Protein AF-A0A953W4E3-F1 (afdb_monomer)

pLDDT: mean 89.89, std 10.31, range [40.62, 97.12]

Sequence (100 aa):
AKKRKRVKELLDALTELATDSGVGTVAYGPRDLRATLGLPADANKDKLAAEVAKRMPMLRARLPKPRRSWESERYAMSIFVAGALTLTYLSHAQRKDVAR

Structure (mmCIF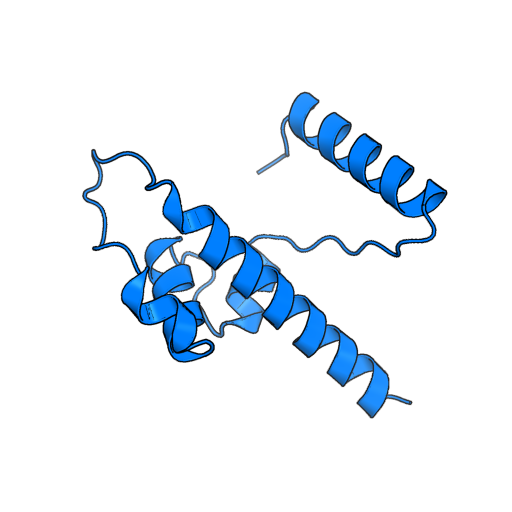, N/CA/C/O backbone):
data_AF-A0A953W4E3-F1
#
_entry.id   AF-A0A953W4E3-F1
#
loop_
_atom_site.group_PDB
_atom_site.id
_atom_site.type_symbol
_atom_site.label_atom_id
_atom_site.label_alt_id
_atom_site.label_comp_id
_atom_site.label_asym_id
_atom_site.label_entity_id
_atom_site.label_seq_id
_atom_site.pdbx_PDB_ins_code
_atom_site.Cartn_x
_atom_site.Cartn_y
_atom_site.Cartn_z
_atom_site.occupancy
_atom_site.B_iso_or_equiv
_atom_site.auth_seq_id
_atom_site.auth_comp_id
_atom_site.auth_asym_id
_atom_site.auth_atom_id
_atom_site.pdbx_PDB_model_num
ATOM 1 N N . ALA A 1 1 ? 0.647 16.963 -0.575 1.00 56.66 1 ALA A N 1
ATOM 2 C CA . ALA A 1 1 ? -0.633 17.328 -1.218 1.00 56.66 1 ALA A CA 1
ATOM 3 C C . ALA A 1 1 ? -1.772 17.123 -0.221 1.00 56.66 1 ALA A C 1
ATOM 5 O O . ALA A 1 1 ? -1.836 16.059 0.385 1.00 56.66 1 ALA A O 1
ATOM 6 N N . LYS A 1 2 ? -2.623 18.134 -0.006 1.00 73.69 2 LYS A N 1
ATOM 7 C CA . LYS A 1 2 ? -3.782 18.061 0.904 1.00 73.69 2 LYS A CA 1
ATOM 8 C C . LYS A 1 2 ? -4.899 17.246 0.235 1.00 73.69 2 LYS A C 1
ATOM 10 O O . LYS A 1 2 ? -5.203 17.494 -0.932 1.00 73.69 2 LYS A O 1
ATOM 15 N N . LYS A 1 3 ? -5.491 16.269 0.938 1.00 78.69 3 LYS A N 1
ATOM 16 C CA . LYS A 1 3 ? -6.646 15.512 0.417 1.00 78.69 3 LYS A CA 1
ATOM 17 C C . LYS A 1 3 ? -7.807 16.479 0.157 1.00 78.69 3 LYS A C 1
ATOM 19 O O . LYS A 1 3 ? -8.009 17.428 0.916 1.00 78.69 3 LYS A O 1
ATOM 24 N N . ARG A 1 4 ? -8.565 16.252 -0.920 1.00 92.88 4 ARG A N 1
ATOM 25 C CA . ARG A 1 4 ? -9.802 17.005 -1.180 1.00 92.88 4 ARG A CA 1
ATOM 26 C C . ARG A 1 4 ? -10.831 16.676 -0.095 1.00 92.88 4 ARG A C 1
ATOM 28 O O . ARG A 1 4 ? -10.868 15.536 0.362 1.00 92.88 4 ARG A O 1
ATOM 35 N N . LYS A 1 5 ? -11.671 17.653 0.266 1.00 93.25 5 LYS A N 1
ATOM 36 C CA . LYS A 1 5 ? -12.691 17.532 1.324 1.00 93.25 5 LYS A CA 1
ATOM 37 C C . LYS A 1 5 ? -13.547 16.267 1.155 1.00 93.25 5 LYS A C 1
ATOM 39 O O . LYS A 1 5 ? -13.499 15.408 2.020 1.00 93.25 5 LYS A O 1
ATOM 44 N N . ARG A 1 6 ? -14.134 16.072 -0.033 1.00 95.69 6 ARG A N 1
ATOM 45 C CA . ARG A 1 6 ? -14.935 14.882 -0.381 1.00 95.69 6 ARG A CA 1
ATOM 46 C C . ARG A 1 6 ? -14.219 13.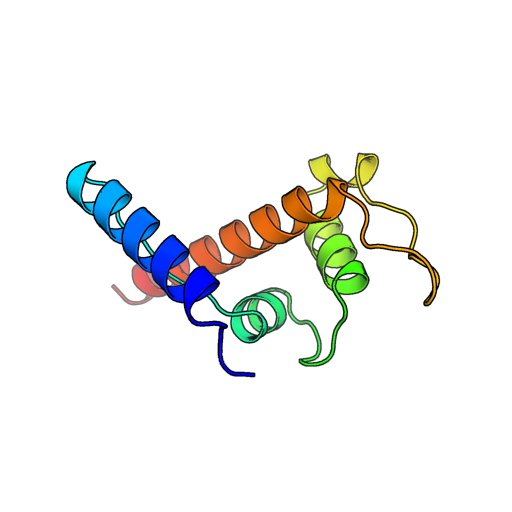544 -0.156 1.00 95.69 6 ARG A C 1
ATOM 48 O O . ARG A 1 6 ? -14.829 12.580 0.279 1.00 95.69 6 ARG A O 1
ATOM 55 N N . VAL A 1 7 ? -12.926 13.460 -0.480 1.00 93.12 7 VAL A N 1
ATOM 56 C CA . VAL A 1 7 ? -12.155 12.217 -0.289 1.00 93.12 7 VAL A CA 1
ATOM 57 C C . VAL A 1 7 ? -11.902 11.968 1.192 1.00 93.12 7 VAL A C 1
ATOM 59 O O . VAL A 1 7 ? -11.898 10.822 1.619 1.00 93.12 7 VAL A O 1
ATOM 62 N N . LYS A 1 8 ? -11.674 13.030 1.969 1.00 92.44 8 LYS A N 1
ATOM 63 C CA . LYS A 1 8 ? -11.525 12.914 3.418 1.00 92.44 8 LYS A CA 1
ATOM 64 C C . LYS A 1 8 ? -12.833 12.424 4.047 1.00 92.44 8 LYS A C 1
ATOM 66 O O . LYS A 1 8 ? -12.801 11.409 4.717 1.00 92.44 8 LYS A O 1
ATOM 71 N N . GLU A 1 9 ? -13.952 13.069 3.729 1.00 96.12 9 GLU A N 1
ATOM 72 C CA . GLU A 1 9 ? -15.284 12.700 4.237 1.00 96.12 9 GLU A CA 1
ATOM 73 C C . GLU A 1 9 ? -15.631 11.239 3.940 1.00 96.12 9 GLU A C 1
ATOM 75 O O . GLU A 1 9 ? -16.099 10.526 4.817 1.00 96.12 9 GLU A O 1
ATOM 80 N N . LEU A 1 10 ? -15.331 10.762 2.727 1.00 96.12 10 LEU A N 1
ATOM 81 C CA . LEU A 1 10 ? -15.536 9.357 2.379 1.00 96.12 10 LEU A CA 1
ATOM 82 C C . LEU A 1 10 ? -14.680 8.409 3.233 1.00 96.12 10 LEU A C 1
ATOM 84 O O . LEU A 1 10 ? -15.159 7.364 3.655 1.00 96.12 10 LEU A O 1
ATOM 88 N N . LEU A 1 11 ? -13.406 8.740 3.452 1.00 94.06 11 LEU A N 1
ATOM 89 C CA . LEU A 1 11 ? -12.519 7.905 4.265 1.00 94.06 11 LEU A CA 1
ATOM 90 C C . LEU A 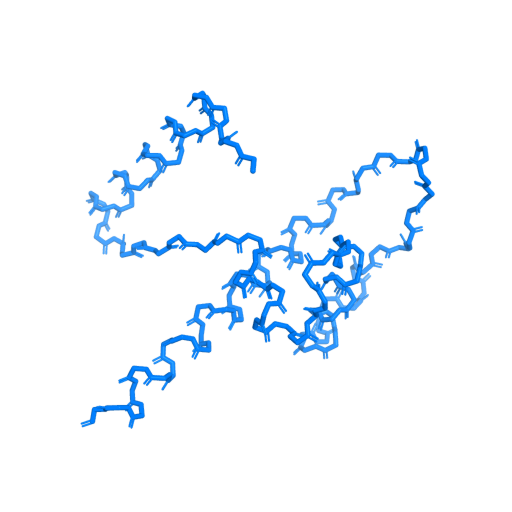1 11 ? -12.929 7.910 5.740 1.00 94.06 11 LEU A C 1
ATOM 92 O O . LEU A 1 11 ? -12.830 6.869 6.384 1.00 94.06 11 LEU A O 1
ATOM 96 N N . ASP A 1 12 ? -13.390 9.052 6.247 1.00 94.81 12 ASP A N 1
ATOM 97 C CA . ASP A 1 12 ? -13.884 9.192 7.616 1.00 94.81 12 ASP A CA 1
ATOM 98 C C . ASP A 1 12 ? -15.146 8.319 7.795 1.00 94.81 12 ASP A C 1
ATOM 100 O O . ASP A 1 12 ? -15.159 7.452 8.665 1.00 94.81 12 ASP A O 1
ATOM 104 N N . ALA A 1 13 ? -16.118 8.394 6.875 1.00 96.50 13 ALA A N 1
ATOM 105 C CA . ALA A 1 13 ? -17.323 7.553 6.904 1.00 96.50 13 ALA A CA 1
ATOM 106 C C . ALA A 1 13 ? -17.028 6.042 6.796 1.00 96.50 13 ALA A C 1
ATOM 108 O O . ALA A 1 13 ? -17.662 5.224 7.458 1.00 96.50 13 ALA A O 1
ATOM 109 N N . LEU A 1 14 ? -16.045 5.643 5.977 1.00 95.56 14 LEU A N 1
ATOM 110 C CA . LEU A 1 14 ? -15.605 4.241 5.908 1.00 95.56 14 LEU A CA 1
ATOM 111 C C . LEU A 1 14 ? -14.959 3.771 7.218 1.00 95.56 14 LEU A C 1
ATOM 113 O O . LEU A 1 14 ? -15.078 2.601 7.575 1.00 95.56 14 LEU A O 1
ATOM 117 N N . THR A 1 15 ? -14.264 4.672 7.912 1.00 95.31 15 THR A N 1
ATOM 118 C CA . THR A 1 15 ? -13.618 4.384 9.198 1.00 95.31 15 THR A CA 1
ATOM 119 C C . THR A 1 15 ? -14.655 4.228 10.307 1.00 95.31 15 THR A C 1
ATOM 121 O O . THR A 1 15 ? -14.557 3.298 11.106 1.00 95.31 15 THR A O 1
ATOM 124 N N . GLU A 1 16 ? -15.670 5.092 10.323 1.00 96.06 16 GLU A N 1
ATOM 125 C CA . GLU A 1 16 ? -16.819 4.993 11.232 1.00 96.06 16 GLU A CA 1
ATOM 126 C C . GLU A 1 16 ? -17.551 3.660 11.038 1.00 96.06 16 GLU A C 1
ATOM 128 O O . GLU A 1 16 ? -17.638 2.873 11.976 1.00 96.06 16 GLU A O 1
ATOM 133 N N . LEU A 1 17 ? -17.934 3.327 9.799 1.00 97.12 17 LEU A N 1
ATOM 134 C CA . LEU A 1 17 ? -18.618 2.065 9.494 1.00 97.12 17 LEU A CA 1
ATOM 135 C C . LEU A 1 17 ? -17.801 0.828 9.902 1.00 97.12 17 LEU A C 1
ATOM 137 O O . LEU A 1 17 ? -18.352 -0.154 10.406 1.00 97.12 17 LEU A O 1
ATOM 141 N N . ALA A 1 18 ? -16.486 0.852 9.671 1.00 95.56 18 ALA A N 1
ATOM 142 C CA . ALA A 1 18 ? -15.607 -0.237 10.082 1.00 95.56 18 ALA A CA 1
ATOM 143 C C . ALA A 1 18 ? -15.568 -0.375 11.611 1.00 95.56 18 ALA A C 1
ATOM 145 O O . ALA A 1 18 ? -15.654 -1.491 12.120 1.00 95.56 18 ALA A O 1
ATOM 146 N N . THR A 1 19 ? -15.513 0.748 12.331 1.00 95.19 19 THR A N 1
ATOM 147 C CA . THR A 1 19 ? -15.515 0.777 13.800 1.00 95.19 19 THR A CA 1
ATOM 148 C C . THR A 1 19 ? -16.822 0.223 14.362 1.00 95.19 19 THR A C 1
ATOM 150 O O . THR A 1 19 ? -16.780 -0.652 15.227 1.00 95.19 19 THR A O 1
ATOM 153 N N . ASP A 1 20 ? -17.963 0.644 13.815 1.00 96.56 20 ASP A N 1
ATOM 154 C CA . ASP A 1 20 ? -19.291 0.147 14.204 1.00 96.56 20 ASP A CA 1
ATOM 155 C C . ASP A 1 20 ? -19.441 -1.360 13.949 1.00 96.56 20 ASP A C 1
ATOM 157 O O . ASP A 1 20 ? -20.147 -2.065 14.668 1.00 96.56 20 ASP A O 1
ATOM 161 N N . SER A 1 21 ? -18.720 -1.874 12.952 1.00 96.50 21 SER A N 1
ATOM 162 C CA . SER A 1 21 ? -18.670 -3.301 12.620 1.00 96.50 21 SER A CA 1
ATOM 163 C C . SER A 1 21 ? -17.626 -4.087 13.431 1.00 96.50 21 SER A C 1
ATOM 165 O O . SER A 1 21 ? -17.422 -5.273 13.171 1.00 96.50 21 SER A O 1
ATOM 167 N N . GLY A 1 22 ? -16.921 -3.454 14.377 1.00 95.31 22 GLY A N 1
ATOM 168 C CA . GLY A 1 22 ? -15.860 -4.089 15.170 1.00 95.31 22 GLY A CA 1
ATOM 169 C C . GLY A 1 22 ? -14.562 -4.363 14.398 1.00 95.31 22 GLY A C 1
ATOM 170 O O . GLY A 1 22 ? -13.736 -5.167 14.834 1.00 95.31 22 GLY A O 1
ATOM 171 N N . VAL A 1 23 ? -14.359 -3.714 13.249 1.00 94.88 23 VAL A N 1
ATOM 172 C CA . VAL A 1 23 ? -13.178 -3.874 12.392 1.00 94.88 23 VAL A CA 1
ATOM 173 C C . VAL A 1 23 ? -12.189 -2.736 12.647 1.00 94.88 23 VAL A C 1
ATOM 175 O O . VAL A 1 23 ? -12.442 -1.578 12.324 1.00 94.88 23 VAL A O 1
ATOM 178 N N . GLY A 1 24 ? -11.015 -3.068 13.189 1.00 91.06 24 GLY A N 1
ATOM 179 C CA . GLY A 1 24 ? -9.939 -2.098 13.396 1.00 91.06 24 GLY A CA 1
ATOM 180 C C . GLY A 1 24 ? -9.355 -1.579 12.078 1.00 91.06 24 GLY A C 1
ATOM 181 O O . GLY A 1 24 ? -9.006 -2.355 11.188 1.00 91.06 24 GLY A O 1
ATOM 182 N N . THR A 1 25 ? -9.188 -0.261 11.964 1.00 92.06 25 THR A N 1
ATOM 183 C CA . THR A 1 25 ? -8.649 0.387 10.759 1.00 92.06 25 THR A CA 1
ATOM 184 C C . THR A 1 25 ? -7.290 1.030 11.002 1.00 92.06 25 THR A C 1
ATOM 186 O O . THR A 1 25 ? -7.060 1.647 12.041 1.00 92.06 25 THR A O 1
ATOM 189 N N . VAL A 1 26 ? -6.410 0.973 10.002 1.00 92.38 26 VAL A N 1
ATOM 190 C CA . VAL A 1 26 ? -5.148 1.724 9.978 1.00 92.38 26 VAL A CA 1
ATOM 191 C C . VAL A 1 26 ? -5.009 2.408 8.623 1.00 92.38 26 VAL A C 1
ATOM 193 O O . VAL A 1 26 ? -5.258 1.800 7.583 1.00 92.38 26 VAL A O 1
ATOM 196 N N . ALA A 1 27 ? -4.597 3.674 8.626 1.00 91.31 27 ALA A N 1
ATOM 197 C CA . ALA A 1 27 ? -4.379 4.442 7.408 1.00 91.31 27 ALA A CA 1
ATOM 198 C C . ALA A 1 27 ? -2.885 4.532 7.074 1.00 91.31 27 ALA A C 1
ATOM 200 O O . ALA A 1 27 ? -2.084 4.954 7.905 1.00 91.31 27 ALA A O 1
ATOM 201 N N . TYR A 1 28 ? -2.534 4.217 5.825 1.00 93.44 28 TYR A N 1
ATOM 202 C CA . TYR A 1 28 ? -1.184 4.392 5.287 1.00 93.44 28 TYR A CA 1
ATOM 203 C C . TYR A 1 28 ? -1.184 5.364 4.110 1.00 93.44 28 TYR A C 1
ATOM 205 O O . TYR A 1 28 ? -2.102 5.391 3.281 1.00 93.44 28 TYR A O 1
ATOM 213 N N . GLY A 1 29 ? -0.145 6.187 4.034 1.00 91.25 29 GLY A N 1
ATOM 214 C CA . GLY A 1 29 ? 0.079 7.127 2.950 1.00 91.25 29 GLY A CA 1
ATOM 215 C C . GLY A 1 29 ? 0.968 6.556 1.838 1.00 91.25 29 GLY A C 1
ATOM 216 O O . GLY A 1 29 ? 1.693 5.583 2.032 1.00 91.25 29 GLY A O 1
ATOM 217 N N . PRO A 1 30 ? 1.025 7.213 0.664 1.00 90.81 30 PRO A N 1
ATOM 218 C CA . PRO A 1 30 ? 1.875 6.773 -0.445 1.00 90.81 30 PRO A CA 1
ATOM 219 C C . PRO A 1 30 ? 3.377 6.703 -0.123 1.00 90.81 30 PRO A C 1
ATOM 221 O O . PRO A 1 30 ? 4.126 6.062 -0.856 1.00 90.81 30 PRO A O 1
ATOM 224 N N . ARG A 1 31 ? 3.843 7.415 0.911 1.00 92.19 31 ARG A N 1
ATOM 225 C CA . ARG A 1 31 ? 5.235 7.348 1.378 1.00 92.19 31 ARG A CA 1
ATOM 226 C C . ARG A 1 31 ? 5.498 6.051 2.143 1.00 92.19 31 ARG A C 1
ATOM 228 O O . ARG A 1 31 ? 6.501 5.407 1.867 1.00 92.19 31 ARG A O 1
ATOM 235 N N . ASP A 1 32 ? 4.566 5.634 2.996 1.00 93.75 32 ASP A N 1
ATOM 236 C CA . ASP A 1 32 ? 4.677 4.412 3.805 1.00 93.75 32 ASP A CA 1
ATOM 237 C C . ASP A 1 32 ? 4.720 3.166 2.918 1.00 93.75 32 ASP A C 1
ATOM 239 O O . ASP A 1 32 ? 5.569 2.290 3.096 1.00 93.75 32 ASP A O 1
ATOM 243 N N . LEU A 1 33 ? 3.866 3.137 1.888 1.00 95.06 33 LEU A N 1
ATOM 244 C CA . LEU A 1 33 ? 3.846 2.065 0.891 1.00 95.06 33 LEU A CA 1
ATOM 245 C C . LEU A 1 33 ? 5.206 1.940 0.196 1.00 95.06 33 LEU A C 1
ATOM 247 O O . LEU A 1 33 ? 5.768 0.852 0.111 1.00 95.06 33 LEU A O 1
ATOM 251 N N . ARG A 1 34 ? 5.766 3.058 -0.278 1.00 95.00 34 ARG A N 1
ATOM 252 C CA . ARG A 1 34 ? 7.065 3.056 -0.968 1.00 95.00 34 ARG A CA 1
ATOM 253 C C . ARG A 1 34 ? 8.205 2.658 -0.042 1.00 95.00 34 ARG A C 1
ATOM 255 O O . ARG A 1 34 ? 9.012 1.825 -0.434 1.00 95.00 34 ARG A O 1
ATOM 262 N N . ALA A 1 35 ? 8.226 3.182 1.182 1.00 94.56 35 ALA A N 1
ATOM 263 C CA . ALA A 1 35 ? 9.228 2.827 2.180 1.00 94.56 35 ALA A CA 1
ATOM 264 C C . ALA A 1 35 ? 9.200 1.323 2.496 1.00 94.56 35 ALA A C 1
ATOM 266 O O . ALA A 1 35 ? 10.238 0.668 2.469 1.00 94.56 35 ALA A O 1
ATOM 267 N N . THR A 1 36 ? 8.009 0.746 2.691 1.00 95.06 36 THR A N 1
ATOM 268 C CA . THR A 1 36 ? 7.841 -0.705 2.913 1.00 95.06 36 THR A CA 1
ATOM 269 C C . THR A 1 36 ? 8.340 -1.520 1.717 1.00 95.06 36 THR A C 1
ATOM 271 O O . THR A 1 36 ? 8.931 -2.596 1.860 1.00 95.06 36 THR A O 1
ATOM 274 N N . LEU A 1 37 ? 8.094 -1.016 0.509 1.00 94.12 37 LEU A N 1
ATOM 275 C CA . LEU A 1 37 ? 8.501 -1.671 -0.726 1.00 94.12 37 LEU A CA 1
ATOM 276 C C . LEU A 1 37 ? 9.976 -1.427 -1.092 1.00 94.12 37 LEU A C 1
ATOM 278 O O . LEU A 1 37 ? 10.438 -1.986 -2.081 1.00 94.12 37 LEU A O 1
ATOM 282 N N . GLY A 1 38 ? 10.730 -0.650 -0.304 1.00 95.38 38 GLY A N 1
ATOM 283 C CA . GLY A 1 38 ? 12.118 -0.291 -0.620 1.00 95.38 38 GLY A CA 1
ATOM 284 C C . GLY A 1 38 ? 12.242 0.573 -1.880 1.00 95.38 38 GLY A C 1
ATOM 285 O O . GLY A 1 38 ? 13.264 0.547 -2.559 1.00 95.38 38 GLY A O 1
ATOM 286 N N . LEU A 1 39 ? 11.182 1.304 -2.230 1.00 95.88 39 LEU A N 1
ATOM 287 C CA . LEU A 1 39 ? 11.120 2.131 -3.427 1.00 95.88 39 LEU A CA 1
ATOM 288 C C . LEU A 1 39 ? 11.502 3.588 -3.120 1.00 95.88 39 LEU A C 1
ATOM 290 O O . LEU A 1 39 ? 11.143 4.103 -2.057 1.00 95.88 39 LEU A O 1
ATOM 294 N N . PRO A 1 40 ? 12.134 4.294 -4.078 1.00 94.31 40 PRO A N 1
ATOM 295 C CA . PRO A 1 40 ? 12.338 5.738 -3.999 1.00 94.31 40 PRO A CA 1
ATOM 296 C C . PRO A 1 40 ? 11.030 6.494 -3.742 1.00 94.31 40 PRO A C 1
ATOM 298 O O . PRO A 1 40 ? 9.971 6.082 -4.216 1.00 94.31 40 PRO A O 1
ATOM 301 N N . ALA A 1 41 ? 11.087 7.624 -3.033 1.00 89.81 41 ALA A N 1
ATOM 302 C CA . ALA A 1 41 ? 9.897 8.395 -2.649 1.00 89.81 41 ALA A CA 1
ATOM 303 C C . ALA A 1 41 ? 9.076 8.919 -3.8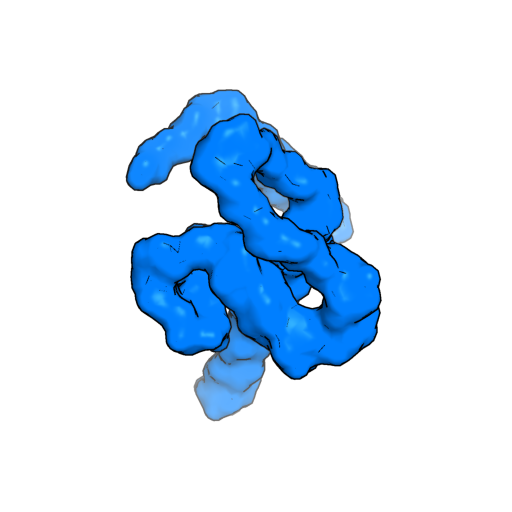48 1.00 89.81 41 ALA A C 1
ATOM 305 O O . ALA A 1 41 ? 7.862 9.114 -3.732 1.00 89.81 41 ALA A O 1
ATOM 306 N N . ASP A 1 42 ? 9.726 9.118 -4.991 1.00 90.81 42 ASP A N 1
ATOM 307 C CA . ASP A 1 42 ? 9.160 9.564 -6.266 1.00 90.81 42 ASP A CA 1
ATOM 308 C C . ASP A 1 42 ? 8.719 8.402 -7.176 1.00 90.81 42 ASP A C 1
ATOM 310 O O . ASP A 1 42 ? 8.179 8.636 -8.260 1.00 90.81 42 ASP A O 1
ATOM 314 N N . ALA A 1 43 ? 8.888 7.144 -6.745 1.00 91.75 43 ALA A N 1
ATOM 315 C CA . ALA A 1 43 ? 8.512 5.984 -7.542 1.00 91.75 43 ALA A CA 1
ATOM 316 C C . ALA A 1 43 ? 7.043 6.064 -7.986 1.00 91.75 43 ALA A C 1
ATOM 318 O O . ALA A 1 43 ? 6.129 6.333 -7.194 1.00 91.75 43 ALA A O 1
ATOM 319 N N . ASN A 1 44 ? 6.808 5.830 -9.274 1.00 90.31 44 ASN A N 1
ATOM 320 C CA . ASN A 1 44 ? 5.468 5.836 -9.838 1.00 90.31 44 ASN A CA 1
ATOM 321 C C . ASN A 1 44 ? 4.704 4.550 -9.467 1.00 90.31 44 ASN A C 1
ATOM 323 O O . ASN A 1 44 ? 5.255 3.600 -8.906 1.00 90.31 44 ASN A O 1
ATOM 327 N N . LYS A 1 45 ? 3.404 4.528 -9.778 1.00 90.19 45 LYS A N 1
ATOM 328 C CA . LYS A 1 45 ? 2.558 3.373 -9.472 1.00 90.19 45 LYS A CA 1
ATOM 329 C C . LYS A 1 45 ? 2.983 2.116 -10.242 1.00 90.19 45 LYS A C 1
ATOM 331 O O . LYS A 1 45 ? 2.859 1.032 -9.692 1.00 90.19 45 LYS A O 1
ATOM 336 N N . ASP A 1 46 ? 3.541 2.248 -11.444 1.00 91.94 46 ASP A N 1
ATOM 337 C CA . ASP A 1 46 ? 4.008 1.104 -12.240 1.00 91.94 46 ASP A CA 1
ATOM 338 C C . ASP A 1 46 ? 5.174 0.381 -11.547 1.00 91.94 46 ASP A C 1
ATOM 340 O O . ASP A 1 46 ? 5.157 -0.843 -11.422 1.00 91.94 46 ASP A O 1
ATOM 344 N N . LYS A 1 47 ? 6.148 1.133 -11.006 1.00 93.38 47 LYS A N 1
ATOM 345 C CA . LYS A 1 47 ? 7.236 0.584 -10.175 1.00 93.38 47 LYS A CA 1
ATOM 346 C C . LYS A 1 47 ? 6.691 -0.088 -8.914 1.00 93.38 47 LYS A C 1
ATOM 348 O O . LYS A 1 47 ? 7.155 -1.165 -8.553 1.00 93.38 47 LYS A O 1
ATOM 353 N N . LEU A 1 48 ? 5.687 0.520 -8.277 1.00 94.88 48 LEU A N 1
ATOM 354 C CA . LEU A 1 48 ? 5.000 -0.069 -7.126 1.00 94.88 48 LEU A CA 1
ATOM 355 C C . LEU A 1 48 ? 4.329 -1.399 -7.488 1.00 94.88 48 LEU A C 1
ATOM 357 O O . LEU A 1 48 ? 4.527 -2.383 -6.783 1.00 94.88 48 LEU A O 1
ATOM 361 N N . ALA A 1 49 ? 3.593 -1.459 -8.597 1.00 94.94 49 ALA A N 1
ATOM 362 C CA . ALA A 1 49 ? 2.935 -2.683 -9.040 1.00 94.94 49 ALA A CA 1
ATOM 363 C C . ALA A 1 49 ? 3.933 -3.783 -9.404 1.00 94.94 49 ALA A C 1
ATOM 365 O O . ALA A 1 49 ? 3.737 -4.933 -9.012 1.00 94.94 49 ALA A O 1
ATOM 366 N N . ALA A 1 50 ? 5.027 -3.433 -10.084 1.00 94.81 50 ALA A N 1
ATOM 367 C CA . ALA A 1 50 ? 6.094 -4.379 -10.387 1.00 94.81 50 ALA A CA 1
ATOM 368 C C . ALA A 1 50 ? 6.711 -4.961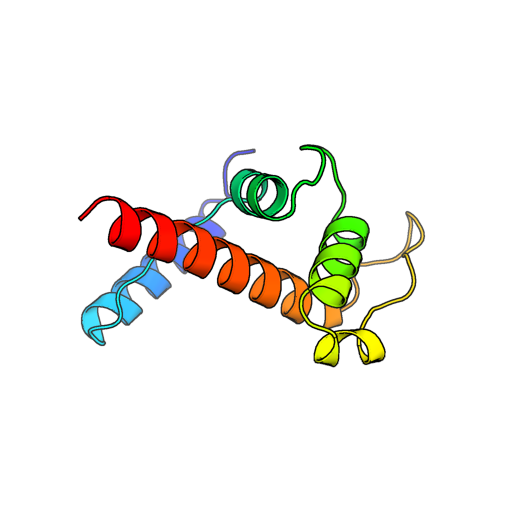 -9.105 1.00 94.81 50 ALA A C 1
ATOM 370 O O . ALA A 1 50 ? 6.909 -6.171 -9.015 1.00 94.81 50 ALA A O 1
ATOM 371 N N . GLU A 1 51 ? 6.967 -4.127 -8.095 1.00 96.12 51 GLU A N 1
ATOM 372 C CA . GLU A 1 51 ? 7.542 -4.578 -6.825 1.00 96.12 51 GLU A CA 1
ATOM 373 C C . GLU A 1 51 ? 6.571 -5.459 -6.026 1.00 96.12 51 GLU A C 1
ATOM 375 O O . GLU A 1 51 ? 6.956 -6.508 -5.507 1.00 96.12 51 GLU A O 1
ATOM 380 N N . VAL A 1 52 ? 5.283 -5.109 -6.011 1.00 96.25 52 VAL A N 1
ATOM 381 C CA . VAL A 1 52 ? 4.237 -5.960 -5.428 1.00 96.25 52 VAL A CA 1
ATOM 382 C C . VAL A 1 52 ? 4.155 -7.303 -6.159 1.00 96.25 52 VAL A C 1
ATOM 384 O O . VAL A 1 52 ? 4.103 -8.339 -5.506 1.00 96.25 52 VAL A O 1
ATOM 387 N N . ALA A 1 53 ? 4.220 -7.330 -7.492 1.00 95.94 53 ALA A N 1
ATOM 388 C CA . ALA A 1 53 ? 4.191 -8.570 -8.276 1.00 95.94 53 ALA A CA 1
ATOM 389 C C . ALA A 1 53 ? 5.429 -9.465 -8.063 1.00 95.94 53 ALA A C 1
ATOM 391 O O . ALA A 1 53 ? 5.361 -10.685 -8.252 1.00 95.94 53 ALA A O 1
ATOM 392 N N . LYS A 1 54 ? 6.573 -8.893 -7.660 1.00 95.62 54 LYS A N 1
ATOM 393 C CA . LYS A 1 54 ? 7.739 -9.687 -7.244 1.00 95.62 54 LYS A CA 1
ATOM 394 C C . LYS A 1 54 ? 7.465 -10.414 -5.931 1.00 95.62 54 LYS A C 1
ATOM 396 O O . LYS A 1 54 ? 7.723 -11.614 -5.868 1.00 95.62 54 LYS A O 1
ATOM 401 N N . ARG A 1 55 ? 6.910 -9.703 -4.940 1.00 95.00 55 ARG A N 1
ATOM 402 C CA . ARG A 1 55 ? 6.599 -10.215 -3.590 1.00 95.00 55 ARG A CA 1
ATOM 403 C C . ARG A 1 55 ? 5.356 -11.107 -3.548 1.00 95.00 55 ARG A C 1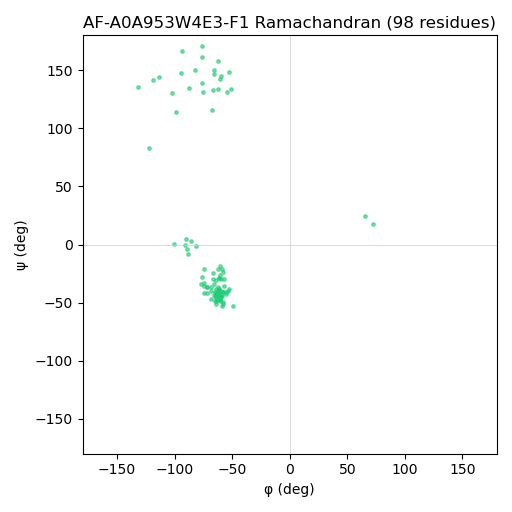
ATOM 405 O O . ARG A 1 55 ? 5.276 -12.000 -2.716 1.00 95.00 55 ARG A O 1
ATOM 412 N N . MET A 1 56 ? 4.407 -10.889 -4.457 1.00 94.19 56 MET A N 1
ATOM 413 C CA . MET A 1 56 ? 3.175 -11.667 -4.615 1.00 94.19 56 MET A CA 1
ATOM 414 C C . MET A 1 56 ? 3.100 -12.246 -6.037 1.00 94.19 56 MET A C 1
ATOM 416 O O . MET A 1 56 ? 2.432 -11.674 -6.905 1.00 94.19 56 MET A O 1
ATOM 420 N N . PRO A 1 57 ? 3.758 -13.392 -6.303 1.00 93.06 57 PRO A N 1
ATOM 421 C CA . PRO A 1 57 ? 3.864 -13.951 -7.651 1.00 93.06 57 PRO A CA 1
ATOM 422 C C . PRO A 1 57 ? 2.517 -14.220 -8.334 1.00 93.06 57 PRO A C 1
ATOM 424 O O . PRO A 1 57 ? 2.410 -14.081 -9.550 1.00 93.06 57 PRO A O 1
ATOM 427 N N . MET A 1 58 ? 1.470 -14.518 -7.558 1.00 93.44 58 MET A N 1
ATOM 428 C CA . MET A 1 58 ? 0.097 -14.716 -8.046 1.00 93.44 58 MET A CA 1
ATOM 429 C C . MET A 1 58 ? -0.478 -13.507 -8.808 1.00 93.44 58 MET A C 1
ATOM 431 O O . MET A 1 58 ? -1.362 -13.667 -9.646 1.00 93.44 58 MET A O 1
ATOM 435 N N . LEU A 1 59 ? 0.032 -12.295 -8.561 1.00 93.69 59 LEU A N 1
ATOM 436 C CA . LEU A 1 59 ? -0.412 -11.081 -9.249 1.00 93.69 59 LEU A CA 1
ATOM 437 C C . LEU A 1 59 ? 0.349 -10.809 -10.554 1.00 93.69 59 LEU A C 1
ATOM 439 O O . LEU A 1 59 ? -0.063 -9.933 -11.314 1.00 93.69 59 LEU A O 1
ATOM 443 N N . ARG A 1 60 ? 1.420 -11.555 -10.867 1.00 92.81 60 ARG A N 1
ATOM 444 C CA . ARG A 1 60 ? 2.252 -11.319 -12.065 1.00 92.81 60 ARG A CA 1
ATOM 445 C C . ARG A 1 60 ? 1.457 -11.395 -13.362 1.00 92.81 60 ARG A C 1
ATOM 447 O O . ARG A 1 60 ? 1.632 -10.539 -14.221 1.00 92.81 60 ARG A O 1
ATOM 454 N N . ALA A 1 61 ? 0.540 -12.356 -13.475 1.00 91.88 61 ALA A N 1
ATOM 455 C CA . ALA A 1 61 ? -0.318 -12.509 -14.653 1.00 91.88 61 ALA A CA 1
ATOM 456 C C . ALA A 1 61 ? -1.244 -11.300 -14.888 1.00 91.88 61 ALA A C 1
ATOM 458 O O . ALA A 1 61 ? -1.721 -11.086 -15.998 1.00 91.88 61 ALA A O 1
ATOM 459 N N . ARG A 1 62 ? -1.495 -10.500 -13.844 1.00 91.38 62 ARG A N 1
ATOM 460 C CA . ARG A 1 62 ? -2.338 -9.300 -13.891 1.00 91.38 62 ARG A CA 1
ATOM 461 C C . ARG A 1 62 ? -1.525 -8.010 -13.978 1.00 91.38 62 ARG A C 1
ATOM 463 O O . ARG A 1 62 ? -2.125 -6.936 -13.978 1.00 91.38 62 ARG A O 1
ATOM 470 N N . LEU A 1 63 ? -0.191 -8.091 -14.019 1.00 92.56 63 LEU A N 1
ATOM 471 C CA . LEU A 1 63 ? 0.669 -6.914 -14.042 1.00 92.56 63 LEU A CA 1
ATOM 472 C C . LEU A 1 63 ? 0.484 -6.177 -15.375 1.00 92.56 63 LEU A C 1
ATOM 474 O O . LEU A 1 63 ? 0.789 -6.737 -16.431 1.00 92.56 63 LEU A O 1
ATOM 478 N N . PRO A 1 64 ? -0.025 -4.933 -15.362 1.00 86.19 64 PRO A N 1
ATOM 479 C CA . PRO A 1 64 ? -0.164 -4.184 -16.592 1.00 86.19 64 PRO A CA 1
ATOM 480 C C . PRO A 1 64 ? 1.196 -3.859 -17.212 1.00 86.19 64 PRO A C 1
ATOM 482 O O . PRO A 1 64 ? 2.182 -3.630 -16.513 1.00 86.19 64 PRO A O 1
ATOM 485 N N . LYS A 1 65 ? 1.222 -3.747 -18.544 1.00 87.88 65 LYS A N 1
ATOM 486 C CA . LYS A 1 65 ? 2.357 -3.138 -19.246 1.00 87.88 65 LYS A CA 1
ATOM 487 C C . LYS A 1 65 ? 2.545 -1.687 -18.770 1.00 87.88 65 LYS A C 1
ATOM 489 O O . LYS A 1 65 ? 1.528 -1.021 -18.534 1.00 87.88 65 LYS A O 1
ATOM 494 N N . PRO A 1 66 ? 3.796 -1.190 -18.679 1.00 85.69 66 PRO A N 1
ATOM 495 C CA . PRO A 1 66 ? 4.070 0.208 -18.363 1.00 85.69 66 PRO A CA 1
ATOM 496 C C . PRO A 1 66 ? 3.264 1.136 -19.267 1.00 85.69 66 PRO A C 1
ATOM 498 O O . PRO A 1 66 ? 3.191 0.912 -20.480 1.00 85.69 66 PRO A O 1
ATOM 501 N N . ARG A 1 67 ? 2.632 2.145 -18.670 1.00 87.31 67 ARG A N 1
ATOM 502 C CA . ARG A 1 67 ? 1.782 3.07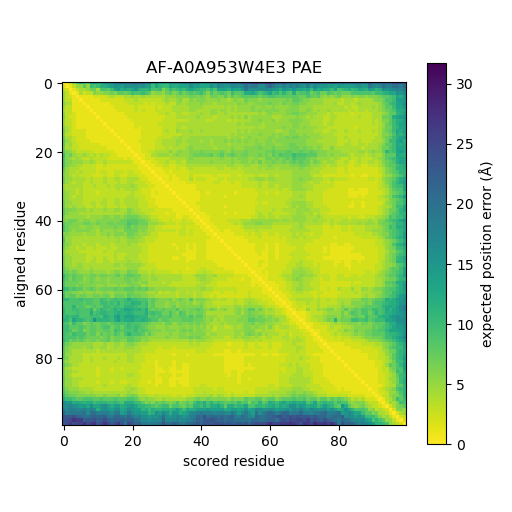3 -19.420 1.00 87.31 67 ARG A CA 1
ATOM 503 C C . ARG A 1 67 ? 2.618 4.151 -20.093 1.00 87.31 67 ARG A C 1
ATOM 505 O O . ARG A 1 67 ? 3.649 4.578 -19.565 1.00 87.31 67 ARG A O 1
ATOM 512 N N . ARG A 1 68 ? 2.137 4.654 -21.225 1.00 87.44 68 ARG A N 1
ATOM 513 C CA . ARG A 1 68 ? 2.676 5.889 -21.812 1.00 87.44 68 ARG A CA 1
ATOM 514 C C . ARG A 1 68 ? 2.160 7.108 -21.039 1.00 87.44 68 ARG A C 1
ATOM 516 O O . ARG A 1 68 ? 1.167 7.023 -20.319 1.00 87.44 68 ARG A O 1
ATOM 523 N N . SER A 1 69 ? 2.823 8.256 -21.169 1.00 84.62 69 SER A N 1
ATOM 524 C CA . SER A 1 69 ? 2.459 9.466 -20.409 1.00 84.62 69 SER A CA 1
ATOM 525 C C . SER A 1 69 ? 1.044 9.974 -20.712 1.00 84.62 69 SER A C 1
ATOM 527 O O . SER A 1 69 ? 0.406 10.537 -19.826 1.00 84.62 69 SER A O 1
ATOM 529 N N . TRP A 1 70 ? 0.543 9.722 -21.923 1.00 88.62 70 TRP A N 1
ATOM 530 C CA . TRP A 1 70 ? -0.809 10.071 -22.371 1.00 88.62 70 TRP A CA 1
ATOM 531 C C . TRP A 1 70 ? -1.863 8.987 -22.104 1.00 88.62 70 TRP A C 1
ATOM 533 O O . TRP A 1 70 ? -3.041 9.199 -22.376 1.00 88.62 70 TRP A O 1
ATOM 543 N N . GLU A 1 71 ? -1.467 7.822 -21.586 1.00 88.00 71 GLU A N 1
ATOM 544 C CA . GLU A 1 71 ? -2.404 6.751 -21.252 1.00 88.00 71 GLU A CA 1
ATOM 545 C C . GLU A 1 71 ? -2.943 6.925 -19.827 1.00 88.00 71 GLU A C 1
ATOM 547 O O . GLU A 1 71 ? -2.198 7.161 -18.862 1.00 88.00 71 GLU A O 1
ATOM 552 N N . SER A 1 72 ? -4.262 6.770 -19.693 1.00 87.81 72 SER A N 1
ATOM 553 C CA . SER A 1 72 ? -4.939 6.730 -18.398 1.00 87.81 72 SER A CA 1
ATOM 554 C C . SER A 1 72 ? -4.473 5.543 -17.549 1.00 87.81 72 SER A C 1
ATOM 556 O O . SER A 1 72 ? -3.960 4.539 -18.047 1.00 87.81 72 SER A O 1
ATOM 558 N N . GLU A 1 73 ? -4.656 5.654 -16.232 1.00 87.12 73 GLU A N 1
ATOM 559 C CA . GLU A 1 73 ? -4.340 4.566 -15.307 1.00 87.12 73 GLU A CA 1
ATOM 560 C C . GLU A 1 73 ? -5.204 3.333 -15.601 1.00 87.12 73 GLU A C 1
ATOM 562 O O . GLU A 1 73 ? -6.418 3.426 -15.782 1.00 87.12 73 GLU A O 1
ATOM 567 N N . ARG A 1 74 ? -4.572 2.157 -15.639 1.00 88.38 74 ARG A N 1
ATOM 568 C CA . ARG A 1 74 ? -5.270 0.897 -15.899 1.00 88.38 74 ARG A CA 1
ATOM 569 C C . ARG A 1 74 ? -6.032 0.447 -14.657 1.00 88.38 74 ARG A C 1
ATOM 571 O O . ARG A 1 74 ? -5.490 0.459 -13.556 1.00 88.38 74 ARG A O 1
ATOM 578 N N . TYR A 1 75 ? -7.247 -0.059 -14.852 1.00 87.12 75 TYR A N 1
ATOM 579 C CA . TYR A 1 75 ? -8.133 -0.516 -13.773 1.00 87.12 75 TYR A CA 1
ATOM 580 C C . TYR A 1 75 ? -7.481 -1.533 -12.814 1.00 87.12 75 TYR A C 1
ATOM 582 O O . TYR A 1 75 ? -7.643 -1.449 -11.595 1.00 87.12 75 TYR A O 1
ATOM 590 N N . ALA A 1 76 ? -6.664 -2.443 -13.357 1.00 88.94 76 ALA A N 1
ATOM 591 C CA . 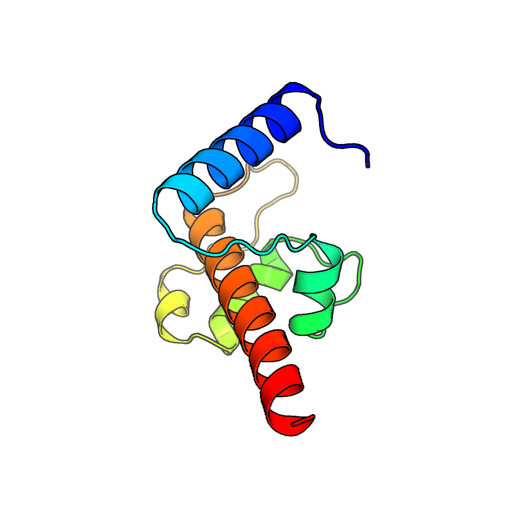ALA A 1 76 ? -5.955 -3.472 -12.594 1.00 88.94 76 ALA A CA 1
ATOM 592 C C . ALA A 1 76 ? -4.984 -2.915 -11.532 1.00 88.94 76 ALA A C 1
ATOM 594 O O . ALA A 1 76 ? -4.624 -3.638 -10.604 1.00 88.94 76 ALA A O 1
ATOM 595 N N . MET A 1 77 ? -4.583 -1.639 -11.622 1.00 92.19 77 MET A N 1
ATOM 596 C CA . MET A 1 77 ? -3.662 -1.011 -10.666 1.00 92.19 77 MET A CA 1
ATOM 597 C C . MET A 1 77 ? -4.178 -1.008 -9.229 1.00 92.19 77 MET A C 1
ATOM 599 O O . MET A 1 77 ? -3.380 -1.086 -8.295 1.00 92.19 77 MET A O 1
ATOM 603 N N . SER A 1 78 ? -5.497 -0.969 -9.045 1.00 92.06 78 SER A N 1
ATOM 604 C CA . SER A 1 78 ? -6.140 -1.014 -7.728 1.00 92.06 78 SER A CA 1
ATOM 605 C C . SER A 1 78 ? -5.725 -2.244 -6.909 1.00 92.06 78 SER A C 1
ATOM 607 O O . SER A 1 78 ? -5.402 -2.109 -5.729 1.00 92.06 78 SER A O 1
ATOM 609 N N . ILE A 1 79 ? -5.626 -3.416 -7.544 1.00 94.88 79 ILE A N 1
ATOM 610 C CA . ILE A 1 79 ? -5.229 -4.676 -6.894 1.00 94.88 79 ILE A CA 1
ATOM 611 C C . ILE A 1 79 ? -3.789 -4.590 -6.373 1.00 94.88 79 ILE A C 1
ATOM 613 O O . ILE A 1 79 ? -3.491 -5.060 -5.278 1.00 94.88 79 ILE A O 1
ATOM 617 N N . PHE A 1 80 ? -2.892 -3.943 -7.119 1.00 95.69 80 PHE A N 1
ATOM 618 C CA . PHE A 1 80 ? -1.502 -3.769 -6.695 1.00 95.69 80 PHE A CA 1
ATOM 619 C C . PHE A 1 80 ? -1.362 -2.767 -5.549 1.00 95.69 80 PHE A C 1
ATOM 621 O O . PHE A 1 80 ? -0.552 -2.979 -4.650 1.00 95.69 80 PHE A O 1
ATOM 628 N N . VAL A 1 81 ? -2.167 -1.700 -5.539 1.00 94.19 81 VAL A N 1
ATOM 629 C CA . VAL A 1 81 ? -2.212 -0.763 -4.405 1.00 94.19 81 VAL A CA 1
ATOM 630 C C . VAL A 1 81 ? -2.747 -1.458 -3.151 1.00 94.19 81 VAL A C 1
ATOM 632 O O . VAL A 1 81 ? -2.181 -1.271 -2.075 1.00 94.19 81 VAL A O 1
ATOM 635 N N . ALA A 1 82 ? -3.778 -2.297 -3.285 1.00 94.81 82 ALA A N 1
ATOM 636 C CA . ALA A 1 82 ? -4.280 -3.118 -2.186 1.00 94.81 82 ALA A CA 1
ATOM 637 C C . ALA A 1 82 ? -3.202 -4.085 -1.665 1.00 94.81 82 ALA A C 1
ATOM 639 O O . ALA A 1 82 ? -2.943 -4.115 -0.466 1.00 94.81 82 ALA A O 1
ATOM 640 N N . GLY A 1 83 ? -2.492 -4.786 -2.556 1.00 95.88 83 GLY A N 1
ATOM 641 C CA . GLY A 1 83 ? -1.373 -5.652 -2.170 1.00 95.88 83 GLY A CA 1
ATOM 642 C C . GLY A 1 83 ? -0.251 -4.898 -1.446 1.00 95.88 83 GLY A C 1
ATOM 643 O O . GLY A 1 83 ? 0.273 -5.381 -0.444 1.00 95.88 83 GLY A O 1
ATOM 644 N N . ALA A 1 84 ? 0.080 -3.680 -1.888 1.00 96.38 84 ALA A N 1
ATOM 645 C CA . ALA A 1 84 ? 1.036 -2.826 -1.185 1.00 96.38 84 ALA A CA 1
ATOM 646 C C . ALA A 1 84 ? 0.555 -2.457 0.228 1.00 96.38 84 ALA A C 1
ATOM 648 O O . ALA A 1 84 ? 1.342 -2.546 1.168 1.00 96.38 84 ALA A O 1
ATOM 649 N N . LEU A 1 85 ? -0.724 -2.094 0.394 1.00 95.94 85 LEU A N 1
ATOM 650 C CA . LEU A 1 85 ? -1.316 -1.815 1.708 1.00 95.94 85 LEU A CA 1
ATOM 651 C C . LEU A 1 85 ? -1.225 -3.028 2.638 1.00 95.94 85 LEU A C 1
ATOM 653 O O . LEU A 1 85 ? -0.825 -2.874 3.790 1.00 95.94 85 LEU A O 1
ATOM 657 N N . THR A 1 86 ? -1.532 -4.227 2.137 1.00 94.94 86 THR A N 1
ATOM 658 C CA . THR A 1 86 ? -1.418 -5.472 2.908 1.00 94.94 86 THR A CA 1
ATOM 659 C C . THR A 1 86 ? 0.018 -5.720 3.364 1.00 94.94 86 THR A C 1
ATOM 661 O O . THR A 1 86 ? 0.253 -5.970 4.544 1.00 94.94 86 THR A O 1
ATOM 664 N N . LEU A 1 87 ? 0.995 -5.601 2.459 1.00 95.31 87 LEU A N 1
ATOM 665 C CA . LEU A 1 87 ? 2.412 -5.783 2.795 1.00 95.31 87 LEU A CA 1
ATOM 666 C C . LEU A 1 87 ? 2.901 -4.745 3.817 1.00 95.31 87 LEU A C 1
ATOM 668 O O . LEU A 1 87 ? 3.651 -5.090 4.730 1.00 95.31 87 LEU A O 1
ATOM 672 N N . THR A 1 88 ? 2.462 -3.490 3.694 1.00 96.19 88 THR A N 1
ATOM 673 C CA . THR A 1 88 ? 2.759 -2.434 4.672 1.00 96.19 88 THR A CA 1
ATOM 674 C C . THR A 1 88 ? 2.156 -2.748 6.032 1.00 96.19 88 THR A C 1
ATOM 676 O O . THR A 1 88 ? 2.868 -2.689 7.033 1.00 96.19 88 THR A O 1
ATOM 679 N N . TYR A 1 89 ? 0.885 -3.143 6.081 1.00 94.81 89 TYR A N 1
ATOM 680 C CA . TYR A 1 89 ? 0.238 -3.513 7.333 1.00 94.81 89 TYR A CA 1
ATOM 681 C C . TYR A 1 89 ? 0.976 -4.658 8.034 1.00 94.81 89 TYR A C 1
ATOM 683 O O . TYR A 1 89 ? 1.367 -4.510 9.191 1.00 94.81 89 TYR A O 1
ATOM 691 N N . LEU A 1 90 ? 1.252 -5.754 7.319 1.00 93.56 90 LEU A N 1
ATOM 692 C CA . LEU A 1 90 ? 1.943 -6.918 7.880 1.00 93.56 90 LEU A CA 1
ATOM 693 C C . LEU A 1 90 ? 3.354 -6.5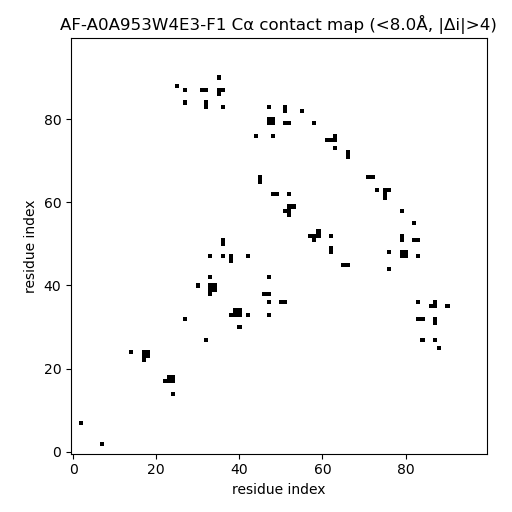75 8.371 1.00 93.56 90 LEU A C 1
ATOM 695 O O . LEU A 1 90 ? 3.733 -6.988 9.463 1.00 93.56 90 LEU A O 1
ATOM 699 N N . SER A 1 91 ? 4.110 -5.762 7.626 1.00 93.06 91 SER A N 1
ATOM 700 C CA . SER A 1 91 ? 5.442 -5.318 8.058 1.00 93.06 91 SER A CA 1
ATOM 701 C C . SER A 1 91 ? 5.391 -4.497 9.352 1.00 93.06 91 SER A C 1
ATOM 703 O O . SER A 1 91 ? 6.277 -4.614 10.198 1.00 93.06 91 SER A O 1
ATOM 705 N N . HIS A 1 92 ? 4.360 -3.669 9.532 1.00 88.75 92 HIS A N 1
ATOM 706 C CA . HIS A 1 92 ? 4.177 -2.893 10.757 1.00 88.75 92 HIS A CA 1
ATOM 707 C C . HIS A 1 92 ? 3.627 -3.729 11.919 1.00 88.75 92 HIS A C 1
ATOM 709 O O . HIS A 1 92 ? 4.011 -3.474 13.059 1.00 88.75 92 HIS A O 1
ATOM 715 N N . ALA A 1 93 ? 2.770 -4.714 11.651 1.00 84.88 93 ALA A N 1
ATOM 716 C CA . ALA A 1 93 ? 2.265 -5.644 12.657 1.00 84.88 93 ALA A CA 1
ATOM 717 C C . ALA A 1 93 ? 3.395 -6.521 13.220 1.00 84.88 93 ALA A C 1
ATOM 719 O O . ALA A 1 93 ? 3.605 -6.537 14.427 1.00 84.88 93 ALA A O 1
ATOM 720 N N . GLN A 1 94 ? 4.220 -7.113 12.349 1.00 76.00 94 GLN A N 1
ATOM 721 C CA . GLN A 1 94 ? 5.369 -7.932 12.757 1.00 76.00 94 GLN A CA 1
ATOM 722 C C . GLN A 1 94 ? 6.358 -7.169 13.651 1.00 76.00 94 GLN A C 1
ATOM 724 O O . GLN A 1 94 ? 6.909 -7.729 14.591 1.00 76.00 94 GLN A O 1
ATOM 729 N N . ARG A 1 95 ? 6.566 -5.867 13.406 1.00 73.31 95 ARG A N 1
ATOM 730 C CA . ARG A 1 95 ? 7.417 -5.030 14.271 1.00 73.31 95 ARG A CA 1
ATOM 731 C C . ARG A 1 95 ? 6.838 -4.822 15.669 1.00 73.31 95 ARG A C 1
ATOM 733 O O . ARG A 1 95 ? 7.609 -4.627 16.599 1.00 73.31 95 ARG A O 1
ATOM 740 N N . LYS A 1 96 ? 5.510 -4.826 15.816 1.00 62.84 96 LYS A N 1
ATOM 741 C CA . LYS A 1 96 ? 4.853 -4.725 17.127 1.00 62.84 96 LYS A CA 1
ATOM 742 C C . LYS A 1 96 ? 4.953 -6.032 17.909 1.00 62.84 96 LYS A C 1
ATOM 744 O O . LYS A 1 96 ? 5.087 -5.967 19.122 1.00 62.84 96 LYS A O 1
ATOM 749 N N . ASP A 1 97 ? 4.941 -7.171 17.220 1.00 57.66 97 ASP A N 1
ATOM 750 C CA . ASP A 1 97 ? 5.081 -8.488 17.852 1.00 57.66 97 ASP A CA 1
ATOM 751 C C . ASP A 1 97 ? 6.520 -8.777 18.302 1.00 57.66 97 ASP A C 1
ATOM 753 O O . ASP A 1 97 ? 6.716 -9.367 19.352 1.00 57.66 97 ASP A O 1
ATOM 757 N N . VAL A 1 98 ? 7.535 -8.324 17.555 1.00 54.84 98 VAL A N 1
ATOM 758 C CA . VAL A 1 98 ? 8.959 -8.492 17.931 1.00 54.84 98 VAL A CA 1
ATOM 759 C C . VAL A 1 98 ? 9.387 -7.547 19.066 1.00 54.84 98 VAL A C 1
ATOM 761 O O . VAL A 1 98 ? 10.381 -7.796 19.740 1.00 54.84 98 VAL A O 1
ATOM 764 N N . ALA A 1 99 ? 8.658 -6.450 19.275 1.00 50.34 99 ALA A N 1
ATOM 765 C CA . ALA A 1 99 ? 8.923 -5.480 20.339 1.00 50.34 99 ALA A CA 1
ATOM 766 C C . ALA A 1 99 ? 8.186 -5.791 21.659 1.00 50.34 99 ALA A C 1
ATOM 768 O O . ALA A 1 99 ? 8.234 -4.969 22.577 1.00 50.34 99 ALA A O 1
ATOM 769 N N . ARG A 1 100 ? 7.482 -6.926 21.739 1.00 40.62 100 ARG A N 1
ATOM 770 C CA . ARG A 1 100 ? 6.706 -7.375 22.899 1.00 40.62 100 ARG A CA 1
ATOM 771 C C . ARG A 1 100 ? 7.339 -8.615 23.515 1.00 40.62 100 ARG A C 1
ATOM 773 O O . ARG A 1 100 ? 7.252 -8.721 24.756 1.00 40.62 100 ARG A O 1
#

Radius of gyration: 15.4 Å; Cα contacts (8 Å, |Δi|>4): 64; chains: 1; bounding box: 32×33×45 Å

Foldseek 3Di:
DDDDPVVVVVVVVVCVVCVVVVHDDDDDDLQLLCVLLVHDSPDDLLNLLVSLCVVVVVCVVVRDDDDDPPDDDDPSSVVSVVSSVVSSVVVVVVVVVVVD

Nearest PDB structures (foldseek):
  4ce4-assembly1_S  TM=3.274E-01  e=9.219E+00  Sus scrofa domesticus

Secondary structure (DSSP, 8-state):
-PPPHHHHHHHHHHHHHHHHTT-------HHHHHHHTT--TT--HHHHHHHHHHH-GGGGGGPPPPPPTTSPPPTTHHHHHHHHHHHHHHHHHHHHHHT-

Mean predicted aligned error: 5.2 Å

Solvent-accessible surface area (backbone atoms only — not comparable to full-atom values): 6164 Å² total; per-residue (Å²): 134,84,78,53,70,71,61,49,54,52,52,50,53,53,50,52,55,32,48,79,69,72,42,89,83,83,90,81,52,80,60,53,41,25,57,68,68,74,42,61,90,82,61,50,68,63,59,50,36,53,54,36,25,67,80,38,59,87,45,46,90,63,59,74,76,83,73,55,96,89,51,76,87,62,79,64,52,57,59,34,53,50,51,35,51,51,54,34,50,51,57,56,50,53,54,56,61,77,74,105